Protein AF-A0A820JA20-F1 (afdb_monomer)

Foldseek 3Di:
DDPADVFRKDKDKDKFFDCPPDVLSVVLCVVLCVLPDPPPDDVVVVPVVVVQPPDQWWDDKDKDKDKDWDKDFLVRVLVVSCPPPSNVPDDPVSSVVSSVVSSVSQCPDPVCHPPRIDITMIMMMMIMITTDDPDD

Sequence (136 aa):
NRVLKPNGLLILIWNLADNRERPWTKIMWEYVDSFRSKEIPRYETMEWKKIFHNQNLFSSLQHKQFTYKHCVTHDLVINRILSKSFIATLSSEQQKTITDEIQKILENIEEIQGLEEFDLNYFTDVYWCSPLKPSS

Mean predicted aligned error: 4.79 Å

Radius of gyration: 19.28 Å; Cα contacts (8 Å, |Δi|>4): 149; chains: 1; bounding box: 51×30×54 Å

Structure (mmCIF, N/CA/C/O backbone):
data_AF-A0A820JA20-F1
#
_entry.id   AF-A0A820JA20-F1
#
loop_
_atom_site.group_PDB
_atom_site.id
_atom_site.type_symbol
_atom_site.label_atom_id
_atom_site.label_alt_id
_atom_site.label_comp_id
_atom_site.label_asym_id
_atom_site.label_entity_id
_atom_site.label_seq_id
_atom_site.pdbx_PDB_ins_code
_atom_site.Cartn_x
_atom_site.Cartn_y
_atom_site.Cartn_z
_atom_site.occupancy
_atom_site.B_iso_or_equiv
_atom_site.auth_seq_id
_atom_site.auth_comp_id
_atom_site.auth_asym_id
_atom_site.auth_atom_id
_atom_site.pdbx_PDB_model_num
ATOM 1 N N . ASN A 1 1 ? 23.518 -17.868 -16.416 1.00 46.44 1 ASN A N 1
ATOM 2 C CA . ASN A 1 1 ? 22.057 -18.014 -16.598 1.00 46.44 1 ASN A CA 1
ATOM 3 C C . ASN A 1 1 ? 21.425 -16.652 -16.809 1.00 46.44 1 ASN A C 1
ATOM 5 O O . ASN A 1 1 ? 21.519 -15.815 -15.923 1.00 46.44 1 ASN A O 1
ATOM 9 N N . ARG A 1 2 ? 20.819 -16.410 -17.977 1.00 67.12 2 ARG A N 1
ATOM 10 C CA . ARG A 1 2 ? 20.033 -15.198 -18.250 1.00 67.12 2 ARG A CA 1
ATOM 11 C C . ARG A 1 2 ? 18.559 -15.547 -18.028 1.00 67.12 2 ARG A C 1
ATOM 13 O O . ARG A 1 2 ? 18.015 -16.348 -18.775 1.00 67.12 2 ARG A O 1
ATOM 20 N N . VAL A 1 3 ? 17.948 -14.989 -16.981 1.00 79.31 3 VAL A N 1
ATOM 21 C CA . VAL A 1 3 ? 16.560 -15.301 -16.570 1.00 79.31 3 VAL A CA 1
ATOM 22 C C . VAL A 1 3 ? 15.527 -14.732 -17.559 1.00 79.31 3 VAL A C 1
ATOM 24 O O . VAL A 1 3 ? 14.472 -15.323 -17.766 1.00 79.31 3 VAL A O 1
ATOM 27 N N . LEU A 1 4 ? 15.842 -13.617 -18.231 1.00 81.25 4 LEU A N 1
ATOM 28 C CA . LEU A 1 4 ? 14.965 -13.005 -19.233 1.00 81.25 4 LEU A CA 1
ATOM 29 C C . LEU A 1 4 ? 15.136 -13.641 -20.616 1.00 81.25 4 LEU A C 1
ATOM 31 O O . LEU A 1 4 ? 16.224 -13.590 -21.204 1.00 81.25 4 LEU A O 1
ATOM 35 N N . LYS A 1 5 ? 14.026 -14.149 -21.165 1.00 81.94 5 LYS A N 1
ATOM 36 C CA . LYS A 1 5 ? 13.929 -14.596 -22.561 1.00 81.94 5 LYS A CA 1
ATOM 37 C C . LYS A 1 5 ? 14.277 -13.453 -23.535 1.00 81.94 5 LYS A C 1
ATOM 39 O O . LYS A 1 5 ? 14.126 -12.279 -23.180 1.00 81.94 5 LYS A O 1
ATOM 44 N N . PRO A 1 6 ? 14.713 -13.763 -24.771 1.00 78.88 6 PRO A N 1
ATOM 45 C CA . PRO A 1 6 ? 14.807 -12.767 -25.837 1.00 78.88 6 PRO A CA 1
ATOM 46 C C . PRO A 1 6 ? 13.492 -11.980 -25.958 1.00 78.88 6 PRO A C 1
ATOM 48 O O . PRO A 1 6 ? 12.421 -12.581 -25.967 1.00 78.88 6 PRO A O 1
ATOM 51 N N . ASN A 1 7 ? 13.577 -10.647 -26.005 1.00 80.81 7 ASN A N 1
ATOM 52 C CA . ASN A 1 7 ? 12.439 -9.710 -26.011 1.00 80.81 7 ASN A CA 1
ATOM 53 C C . ASN A 1 7 ? 11.536 -9.723 -24.757 1.00 80.81 7 ASN A C 1
ATOM 55 O O . ASN A 1 7 ? 10.481 -9.096 -24.765 1.00 80.81 7 ASN A O 1
A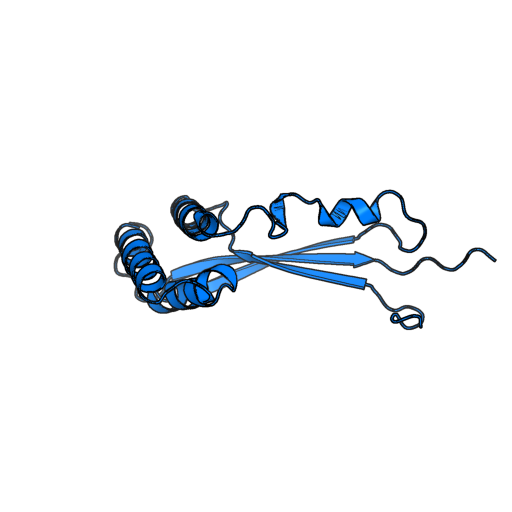TOM 59 N N . GLY A 1 8 ? 11.927 -10.408 -23.678 1.00 89.00 8 GLY A N 1
ATOM 60 C CA . GLY A 1 8 ? 11.215 -10.343 -22.400 1.00 89.00 8 GLY A CA 1
ATOM 61 C C . GLY A 1 8 ? 11.373 -8.982 -21.718 1.00 89.00 8 GLY A C 1
ATOM 62 O O . GLY A 1 8 ? 12.413 -8.338 -21.850 1.00 89.00 8 GLY A O 1
ATOM 63 N N . LEU A 1 9 ? 10.353 -8.573 -20.961 1.00 93.38 9 LEU A N 1
ATOM 64 C CA . LEU A 1 9 ? 10.367 -7.358 -20.144 1.00 93.38 9 LEU A CA 1
ATOM 65 C C . LEU A 1 9 ? 10.679 -7.690 -18.685 1.00 93.38 9 LEU A C 1
ATOM 67 O O . LEU A 1 9 ? 10.243 -8.721 -18.170 1.00 93.38 9 LEU A O 1
ATOM 71 N N . LEU A 1 10 ? 11.376 -6.781 -18.009 1.00 94.44 10 LEU A N 1
ATOM 72 C CA . LEU A 1 10 ? 11.319 -6.691 -16.555 1.00 94.44 10 LEU A CA 1
ATOM 73 C C . LEU A 1 10 ? 10.108 -5.829 -16.196 1.00 94.44 10 LEU A C 1
ATOM 75 O O . LEU A 1 10 ? 9.993 -4.713 -16.698 1.00 94.44 10 LEU A O 1
ATOM 79 N N . ILE A 1 11 ? 9.225 -6.343 -15.340 1.00 96.25 11 ILE A N 1
ATOM 80 C CA . ILE A 1 11 ? 8.051 -5.623 -14.839 1.00 96.25 11 ILE A CA 1
ATOM 81 C C . ILE A 1 11 ? 8.126 -5.611 -13.314 1.00 96.25 11 ILE A C 1
ATOM 83 O O . ILE A 1 11 ? 8.303 -6.657 -12.691 1.00 96.25 11 ILE A O 1
ATOM 87 N N . LEU A 1 12 ? 7.993 -4.426 -12.729 1.00 96.56 12 LEU A N 1
ATOM 88 C CA . LEU A 1 12 ? 7.938 -4.202 -11.291 1.00 96.56 12 LEU A CA 1
ATOM 89 C C . LEU A 1 12 ? 6.565 -3.619 -10.954 1.00 96.56 12 LEU A C 1
ATOM 91 O O . LEU A 1 12 ? 6.121 -2.675 -11.610 1.00 96.56 12 LEU A O 1
ATOM 95 N N . ILE A 1 13 ? 5.890 -4.204 -9.966 1.00 97.19 13 ILE A N 1
ATOM 96 C CA . ILE A 1 13 ? 4.512 -3.863 -9.607 1.00 97.19 13 ILE A CA 1
ATOM 97 C C . ILE A 1 13 ? 4.450 -3.596 -8.107 1.00 97.19 13 ILE A C 1
ATOM 99 O O . ILE A 1 13 ? 4.827 -4.456 -7.311 1.00 97.19 13 ILE A O 1
ATOM 103 N N . TRP A 1 14 ? 3.920 -2.436 -7.732 1.00 96.44 14 TRP A N 1
ATOM 104 C CA . TRP A 1 14 ? 3.596 -2.097 -6.350 1.00 96.44 14 TRP A CA 1
ATOM 105 C C . TRP A 1 14 ? 2.116 -1.781 -6.242 1.00 96.44 14 TRP A C 1
ATOM 107 O O . TRP A 1 14 ? 1.652 -0.842 -6.877 1.00 96.44 14 TRP A O 1
ATOM 117 N N . ASN A 1 15 ? 1.389 -2.547 -5.430 1.00 94.75 15 ASN A N 1
ATOM 118 C CA . ASN A 1 15 ? 0.011 -2.240 -5.063 1.00 94.75 15 ASN A CA 1
ATOM 119 C C . ASN A 1 15 ? -0.002 -1.581 -3.682 1.00 94.75 15 ASN A C 1
ATOM 121 O O . ASN A 1 15 ? 0.416 -2.193 -2.696 1.00 94.75 15 ASN A O 1
ATOM 125 N N . LEU A 1 16 ? -0.450 -0.334 -3.623 1.00 92.00 16 LEU A N 1
ATOM 126 C CA . LEU A 1 16 ? -0.283 0.545 -2.473 1.00 92.00 16 LEU A CA 1
ATOM 127 C C . LEU A 1 16 ? -1.642 1.092 -2.061 1.00 92.00 16 LEU A C 1
ATOM 129 O O . LEU A 1 16 ? -2.439 1.489 -2.909 1.00 92.00 16 LEU A O 1
ATOM 13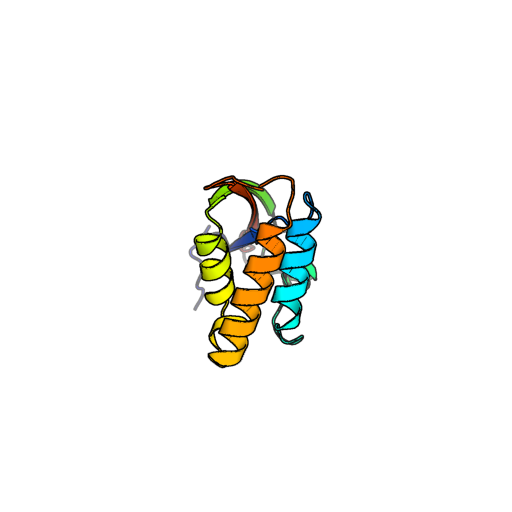3 N N . ALA A 1 17 ? -1.906 1.099 -0.755 1.00 90.75 17 ALA A N 1
ATOM 134 C CA . ALA A 1 17 ? -3.056 1.821 -0.230 1.00 90.75 17 ALA A CA 1
ATOM 135 C C . ALA A 1 17 ? -2.832 3.318 -0.469 1.00 90.75 17 ALA A C 1
ATOM 137 O O . ALA A 1 17 ? -1.754 3.835 -0.165 1.00 90.75 17 ALA A O 1
ATOM 138 N N . ASP A 1 18 ? -3.832 4.000 -1.016 1.00 91.06 18 ASP A N 1
ATOM 139 C CA . ASP A 1 18 ? -3.770 5.438 -1.211 1.00 91.06 18 ASP A CA 1
ATOM 140 C C . ASP A 1 18 ? -4.120 6.147 0.094 1.00 91.06 18 ASP A C 1
ATOM 142 O O . ASP A 1 18 ? -5.273 6.172 0.521 1.00 91.06 18 ASP A O 1
ATOM 146 N N . ASN A 1 19 ? -3.100 6.709 0.734 1.00 87.88 19 ASN A N 1
ATOM 147 C CA . ASN A 1 19 ? -3.226 7.462 1.975 1.00 87.88 19 ASN A CA 1
ATOM 148 C C . ASN A 1 19 ? -3.117 8.983 1.768 1.00 87.88 19 ASN A C 1
ATOM 150 O O . ASN A 1 19 ? -2.937 9.730 2.731 1.00 87.88 19 ASN A O 1
ATOM 154 N N . ARG A 1 20 ? -3.175 9.452 0.514 1.00 83.19 20 ARG A N 1
ATOM 155 C CA . ARG A 1 20 ? -2.934 10.860 0.157 1.00 83.19 20 ARG A CA 1
ATOM 156 C C . ARG A 1 20 ? -4.211 11.687 0.153 1.00 83.19 20 ARG A C 1
ATOM 158 O O . ARG A 1 20 ? -4.159 12.880 0.430 1.00 83.19 20 ARG A O 1
ATOM 165 N N . GLU A 1 21 ? -5.336 11.060 -0.181 1.00 78.50 21 GLU A N 1
ATOM 166 C CA . GLU A 1 21 ? -6.606 11.757 -0.403 1.00 78.50 21 GLU A CA 1
ATOM 167 C C . GLU A 1 21 ? -7.408 11.980 0.884 1.00 78.50 21 GLU A C 1
ATOM 169 O O . GLU A 1 21 ? -8.051 13.017 1.023 1.00 78.50 21 GLU A O 1
ATOM 174 N N . ARG A 1 22 ? -7.374 11.032 1.834 1.00 86.44 22 ARG A N 1
ATOM 175 C CA . ARG A 1 22 ? -8.216 11.075 3.041 1.00 86.44 22 ARG A CA 1
ATOM 176 C C . ARG A 1 22 ? -7.383 11.148 4.326 1.00 86.44 22 ARG A C 1
ATOM 178 O O . ARG A 1 22 ? -6.598 10.229 4.573 1.00 86.44 22 ARG A O 1
ATOM 185 N N . PRO A 1 23 ? -7.571 12.152 5.202 1.00 88.88 23 PRO A N 1
ATOM 186 C CA . PRO A 1 23 ? -6.769 12.302 6.421 1.00 88.88 23 PRO A CA 1
ATOM 187 C C . PRO A 1 23 ? -6.740 11.060 7.325 1.00 88.88 23 PRO A C 1
ATOM 189 O O . PRO A 1 23 ? -5.681 10.685 7.825 1.00 88.88 23 PRO A O 1
ATOM 192 N N . TRP A 1 24 ? -7.872 10.372 7.488 1.00 89.44 24 TRP A N 1
ATOM 193 C CA . TRP A 1 24 ? -7.951 9.183 8.340 1.00 89.44 24 TRP A CA 1
ATOM 194 C C . TRP A 1 24 ? -7.133 8.001 7.798 1.00 89.44 24 TRP A C 1
ATOM 196 O O . TRP A 1 24 ? -6.519 7.272 8.577 1.00 89.44 24 TRP A O 1
ATOM 206 N N . THR A 1 25 ? -7.043 7.840 6.469 1.00 90.69 25 THR A N 1
ATOM 207 C CA . THR A 1 25 ? -6.210 6.788 5.854 1.00 90.69 25 THR A CA 1
ATOM 208 C C . THR A 1 25 ? -4.729 7.014 6.144 1.00 90.69 25 THR A C 1
ATOM 210 O O . THR A 1 25 ? -3.987 6.056 6.364 1.00 90.69 25 THR A O 1
ATOM 213 N N . LYS A 1 26 ? -4.302 8.281 6.212 1.00 90.94 26 LYS A N 1
ATOM 214 C CA . LYS A 1 26 ? -2.942 8.665 6.589 1.00 90.94 26 LYS A CA 1
ATOM 215 C C . LYS A 1 26 ? -2.649 8.356 8.053 1.00 90.94 26 LYS A C 1
ATOM 217 O O . LYS A 1 26 ? -1.652 7.696 8.317 1.00 90.94 26 LYS A O 1
ATOM 222 N N . ILE A 1 27 ? -3.528 8.758 8.973 1.00 91.81 27 ILE A N 1
ATOM 223 C CA . ILE A 1 27 ? -3.379 8.487 10.417 1.00 91.81 27 ILE A CA 1
ATOM 224 C C . ILE A 1 27 ? -3.257 6.982 10.668 1.00 91.81 27 ILE A C 1
ATOM 226 O O . ILE A 1 27 ? -2.329 6.519 11.331 1.00 91.81 27 ILE A O 1
ATOM 230 N N . MET A 1 28 ? -4.163 6.205 10.074 1.00 92.88 28 MET A N 1
ATOM 231 C CA . MET A 1 28 ? -4.147 4.750 10.166 1.00 92.88 28 MET A CA 1
ATOM 232 C C . MET A 1 28 ? -2.851 4.157 9.604 1.00 92.88 28 MET A C 1
ATOM 234 O O . MET A 1 28 ? -2.244 3.277 10.214 1.00 92.88 28 MET A O 1
ATOM 238 N N . TRP A 1 29 ? -2.413 4.633 8.436 1.00 90.44 29 TRP A N 1
ATOM 239 C CA . TRP A 1 29 ? -1.177 4.166 7.823 1.00 90.44 29 TRP A CA 1
ATOM 240 C C . TRP A 1 29 ? 0.050 4.485 8.679 1.00 90.44 29 TRP A C 1
ATOM 242 O O . TRP A 1 29 ? 0.873 3.597 8.876 1.00 90.44 29 TRP A O 1
ATOM 252 N N . GLU A 1 30 ? 0.166 5.706 9.201 1.00 92.50 30 GLU A N 1
ATOM 253 C CA . GLU A 1 30 ? 1.274 6.136 10.062 1.00 92.50 30 GLU A CA 1
ATOM 254 C C . GLU A 1 30 ? 1.329 5.319 11.356 1.00 92.50 30 GLU A C 1
ATOM 256 O O . GLU A 1 30 ? 2.407 4.865 11.746 1.00 92.50 30 GLU A O 1
ATOM 261 N N . TYR A 1 31 ? 0.173 5.046 11.972 1.00 94.75 31 TYR A N 1
ATOM 262 C CA . TYR A 1 31 ? 0.090 4.169 13.137 1.00 94.75 31 TYR A CA 1
ATOM 263 C C . TYR A 1 31 ? 0.625 2.769 12.823 1.00 94.75 31 TYR A C 1
ATOM 265 O O . TYR A 1 31 ? 1.525 2.281 13.505 1.00 94.75 31 TYR A O 1
ATOM 273 N N . VAL A 1 32 ? 0.138 2.134 11.753 1.00 93.56 32 VAL A N 1
ATOM 274 C CA . VAL A 1 32 ? 0.589 0.787 11.371 1.00 93.56 32 VAL A CA 1
ATOM 275 C C . VAL A 1 32 ? 2.064 0.785 10.981 1.00 93.56 32 VAL A C 1
ATOM 277 O O . VAL A 1 32 ? 2.797 -0.135 11.326 1.00 93.56 32 VAL A O 1
ATOM 280 N N . ASP A 1 33 ? 2.523 1.799 10.257 1.0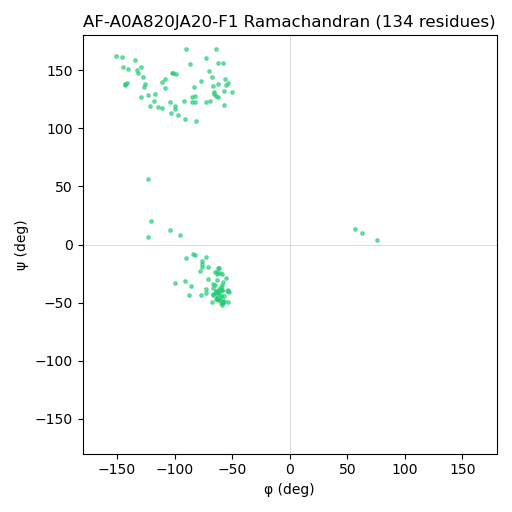0 92.00 33 ASP A N 1
ATOM 281 C CA . ASP A 1 33 ? 3.901 1.882 9.790 1.00 92.00 33 ASP A CA 1
ATOM 282 C C . ASP A 1 33 ? 4.910 2.151 10.919 1.00 92.00 33 ASP A C 1
ATOM 284 O O . ASP A 1 33 ? 6.080 1.796 10.778 1.00 92.00 33 ASP A O 1
ATOM 288 N N . SER A 1 34 ? 4.465 2.666 12.072 1.00 94.12 34 SER A N 1
ATOM 289 C CA . SER A 1 34 ? 5.309 2.842 13.264 1.00 94.12 34 SER A CA 1
ATOM 290 C C . SER A 1 34 ? 5.904 1.531 13.803 1.00 94.12 34 SER A C 1
ATOM 292 O O . SER A 1 34 ? 6.977 1.539 14.404 1.00 94.12 34 SER A O 1
ATOM 294 N N . PHE A 1 35 ? 5.260 0.393 13.521 1.00 94.12 35 PHE A N 1
ATOM 295 C CA . PHE A 1 35 ? 5.749 -0.942 13.880 1.00 94.12 35 PHE A CA 1
ATOM 296 C C . PHE A 1 35 ? 6.777 -1.496 12.881 1.00 94.12 35 PHE A C 1
ATOM 298 O O . PHE A 1 35 ? 7.383 -2.542 13.119 1.00 94.12 35 PHE A O 1
ATOM 305 N N . ARG A 1 36 ? 6.981 -0.833 11.737 1.00 92.12 36 ARG A N 1
ATOM 306 C CA . ARG A 1 36 ? 7.908 -1.285 10.698 1.00 92.12 36 ARG A CA 1
ATOM 307 C C . ARG A 1 36 ? 9.340 -0.871 11.041 1.00 92.12 36 ARG A C 1
ATOM 309 O O . ARG A 1 36 ? 9.635 0.312 11.204 1.00 92.12 36 ARG A O 1
ATOM 316 N N . SER A 1 37 ? 10.267 -1.832 11.033 1.00 90.75 37 SER A N 1
ATOM 317 C CA . SER A 1 37 ? 11.705 -1.533 11.112 1.00 90.75 37 SER A CA 1
ATOM 318 C C . SER A 1 37 ? 12.146 -0.589 9.985 1.00 90.75 37 SER A C 1
ATOM 320 O O . SER A 1 37 ? 11.721 -0.724 8.835 1.00 90.75 37 SER A O 1
ATOM 322 N N . LYS A 1 38 ? 13.061 0.335 10.304 1.00 86.25 38 LYS A N 1
ATOM 323 C CA . LYS A 1 38 ? 13.677 1.256 9.332 1.00 86.25 38 LYS A CA 1
ATOM 324 C C . LYS A 1 38 ? 14.479 0.537 8.244 1.00 86.25 38 LYS A C 1
ATOM 326 O O . LYS A 1 38 ? 14.712 1.120 7.192 1.00 86.25 38 LYS A O 1
AT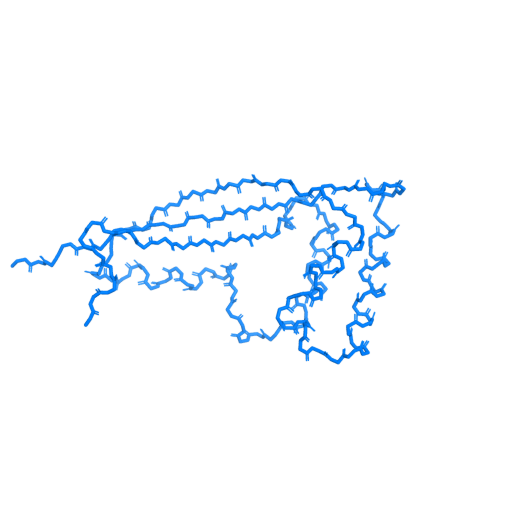OM 331 N N . GLU A 1 39 ? 14.882 -0.706 8.491 1.00 86.62 39 GLU A N 1
ATOM 332 C CA . GLU A 1 39 ? 15.642 -1.529 7.544 1.00 86.62 39 GLU A CA 1
ATOM 333 C C . GLU A 1 39 ? 14.775 -2.089 6.409 1.00 86.62 39 GLU A C 1
ATOM 335 O O . GLU A 1 39 ? 15.298 -2.478 5.367 1.00 86.62 39 GLU A O 1
ATOM 340 N N . ILE A 1 40 ? 13.449 -2.126 6.584 1.00 84.69 40 ILE A N 1
ATOM 341 C CA . ILE A 1 40 ? 12.536 -2.635 5.560 1.00 84.69 40 ILE A CA 1
ATOM 342 C C . ILE A 1 40 ? 12.461 -1.609 4.418 1.00 84.69 40 ILE A C 1
ATOM 344 O O . ILE A 1 40 ? 12.060 -0.467 4.667 1.00 84.69 40 ILE A O 1
ATOM 348 N N . PRO A 1 41 ? 12.789 -1.993 3.165 1.00 84.81 41 PRO A N 1
ATOM 349 C CA . PRO A 1 41 ? 12.723 -1.085 2.029 1.00 84.81 41 PRO A CA 1
ATOM 350 C C . PRO A 1 41 ? 11.335 -0.465 1.874 1.00 84.81 41 PRO A C 1
ATOM 352 O O . PRO A 1 41 ? 10.310 -1.143 1.981 1.00 84.81 41 PRO A O 1
ATOM 355 N N . ARG A 1 42 ? 11.319 0.836 1.592 1.00 87.75 42 ARG A N 1
ATOM 356 C CA . ARG A 1 42 ? 10.107 1.627 1.386 1.00 87.75 42 ARG A CA 1
ATOM 357 C C . ARG A 1 42 ? 9.988 1.967 -0.084 1.00 87.75 42 ARG A C 1
ATOM 359 O O . ARG A 1 42 ? 10.964 2.362 -0.717 1.00 87.75 42 ARG A O 1
ATOM 366 N N . TYR A 1 43 ? 8.792 1.802 -0.628 1.00 90.75 43 TYR A N 1
ATOM 367 C CA . TYR A 1 43 ? 8.534 2.203 -2.004 1.00 90.75 43 TYR A CA 1
ATOM 368 C C . TYR A 1 43 ? 8.688 3.724 -2.150 1.00 90.75 43 TYR A C 1
ATOM 370 O O . TYR A 1 43 ? 9.308 4.213 -3.092 1.00 90.75 43 TYR A O 1
ATOM 378 N N . GLU A 1 44 ? 8.191 4.450 -1.152 1.00 88.75 44 GLU A N 1
ATOM 379 C CA . GLU A 1 44 ? 8.069 5.902 -1.093 1.00 88.75 44 GLU A CA 1
ATOM 380 C C . GLU A 1 44 ? 9.422 6.620 -1.094 1.00 88.75 44 GLU A C 1
ATOM 382 O O . GLU A 1 44 ? 9.504 7.771 -1.513 1.00 88.75 44 GLU A O 1
ATOM 387 N N . THR A 1 45 ? 10.501 5.952 -0.670 1.00 91.06 45 THR A N 1
ATOM 388 C CA . THR A 1 45 ? 11.853 6.531 -0.719 1.00 91.06 45 THR A CA 1
ATOM 389 C C . THR A 1 45 ? 12.432 6.532 -2.130 1.00 91.06 45 THR A C 1
ATOM 391 O O . THR A 1 45 ? 13.437 7.193 -2.373 1.00 91.06 45 THR A O 1
ATOM 394 N N . MET A 1 46 ? 11.827 5.787 -3.066 1.00 93.94 46 MET A N 1
ATOM 395 C CA . MET A 1 46 ? 12.275 5.646 -4.456 1.00 93.94 46 MET A CA 1
ATOM 396 C C . MET A 1 46 ? 13.724 5.146 -4.612 1.00 93.94 46 MET A C 1
ATOM 398 O O . MET A 1 46 ? 14.276 5.161 -5.712 1.00 93.94 46 MET A O 1
ATOM 402 N N . GLU A 1 47 ? 14.338 4.634 -3.540 1.00 93.00 47 GLU A N 1
ATOM 403 C CA . GLU A 1 47 ? 15.715 4.120 -3.535 1.00 93.00 47 GLU A CA 1
ATOM 404 C C . GLU A 1 47 ? 15.891 2.970 -4.529 1.00 93.00 47 GLU A C 1
ATOM 406 O O . GLU A 1 47 ? 16.898 2.894 -5.235 1.00 93.00 47 GLU A O 1
ATOM 411 N N . TRP A 1 48 ? 14.859 2.132 -4.666 1.00 92.75 48 TRP A N 1
ATOM 412 C CA . TRP A 1 48 ? 14.811 1.034 -5.631 1.00 92.75 48 TRP A CA 1
ATOM 413 C C . TRP A 1 48 ? 15.041 1.504 -7.075 1.00 92.75 48 TRP A C 1
ATOM 415 O O . TRP A 1 48 ? 15.553 0.744 -7.894 1.00 92.75 48 TRP A O 1
ATOM 425 N N . LYS A 1 49 ? 14.687 2.753 -7.404 1.00 94.31 49 LYS A N 1
ATOM 426 C CA . LYS A 1 49 ? 14.780 3.294 -8.764 1.00 94.31 49 LYS A CA 1
ATOM 427 C C . LYS A 1 49 ? 16.212 3.679 -9.138 1.00 94.31 49 LYS A C 1
ATOM 429 O O . LYS A 1 49 ? 16.552 3.681 -10.320 1.00 94.31 49 LYS A O 1
ATOM 434 N N . LYS A 1 50 ? 17.078 3.943 -8.150 1.00 93.38 50 LYS A N 1
ATOM 435 C CA . LYS A 1 50 ? 18.457 4.416 -8.368 1.00 93.38 50 LYS A CA 1
ATOM 436 C C . LYS A 1 50 ? 19.291 3.459 -9.213 1.00 93.38 50 LYS A C 1
ATOM 438 O O . LYS A 1 50 ? 20.080 3.918 -10.037 1.00 93.38 50 LYS A O 1
ATOM 443 N N . ILE A 1 51 ? 19.079 2.148 -9.070 1.00 92.12 51 ILE A N 1
ATOM 444 C CA . ILE A 1 51 ? 19.816 1.132 -9.839 1.00 92.12 51 ILE A CA 1
ATOM 445 C C . ILE A 1 51 ? 19.585 1.252 -11.352 1.00 92.12 51 ILE A C 1
ATOM 447 O O . ILE A 1 51 ? 20.400 0.764 -12.123 1.00 92.12 51 ILE A O 1
ATOM 451 N N . PHE A 1 52 ? 18.505 1.914 -11.787 1.00 93.25 52 PHE A N 1
ATOM 452 C CA . PHE A 1 52 ? 18.165 2.081 -13.200 1.00 93.25 52 PHE A CA 1
ATOM 453 C C . PHE A 1 52 ? 18.768 3.336 -13.846 1.00 93.25 52 PHE A C 1
ATOM 455 O O . PHE A 1 52 ? 18.715 3.444 -15.070 1.00 93.25 52 PHE A O 1
ATOM 462 N N . HIS A 1 53 ? 19.337 4.271 -13.073 1.00 89.56 53 HIS A N 1
ATOM 463 C CA . HIS A 1 53 ? 19.842 5.543 -13.608 1.00 89.56 53 HIS A CA 1
ATOM 464 C C . HIS A 1 53 ? 21.195 5.414 -14.328 1.00 89.56 53 HIS A C 1
ATOM 466 O O . HIS A 1 53 ? 21.354 5.968 -15.409 1.00 89.56 53 HIS A O 1
ATOM 472 N N . ASN A 1 54 ? 22.151 4.667 -13.762 1.00 85.94 54 ASN A N 1
ATOM 473 C CA . ASN A 1 54 ? 23.534 4.580 -14.261 1.00 85.94 54 ASN A CA 1
ATOM 474 C C . ASN A 1 54 ? 23.930 3.129 -14.568 1.00 85.94 54 ASN A C 1
ATOM 476 O O . ASN A 1 54 ? 24.882 2.593 -14.004 1.00 85.94 54 ASN A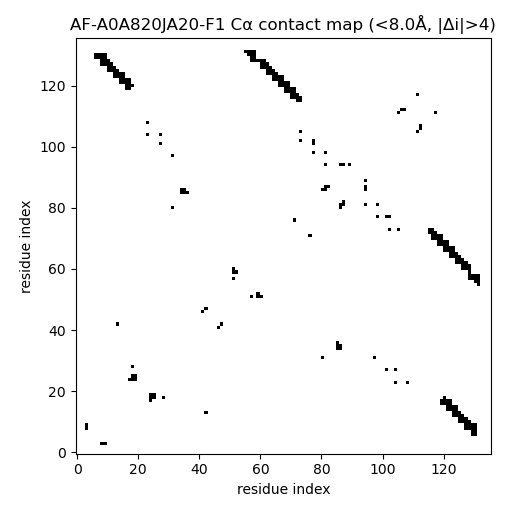 O 1
ATOM 480 N N . GLN A 1 55 ? 23.163 2.472 -15.434 1.00 90.50 55 GLN A N 1
ATOM 481 C CA . GLN A 1 55 ? 23.383 1.078 -15.822 1.00 90.50 55 GLN A CA 1
ATOM 482 C C . GLN A 1 55 ? 23.278 0.906 -17.345 1.00 90.50 55 GLN A C 1
ATOM 484 O O . GLN A 1 55 ? 22.676 1.733 -18.025 1.00 90.50 55 GLN A O 1
ATOM 489 N N . ASN A 1 56 ? 23.862 -0.170 -17.876 1.00 90.56 56 ASN A N 1
ATOM 490 C CA . ASN A 1 56 ? 23.917 -0.495 -19.310 1.00 90.56 56 ASN A CA 1
ATOM 491 C C . ASN A 1 56 ? 23.252 -1.847 -19.655 1.00 90.56 56 ASN A C 1
ATOM 493 O O . ASN A 1 56 ? 23.524 -2.440 -20.696 1.00 90.56 56 ASN A O 1
ATOM 497 N N . LEU A 1 57 ? 22.383 -2.339 -18.775 1.00 90.06 57 LEU A N 1
ATOM 498 C CA . LEU A 1 57 ? 21.676 -3.616 -18.865 1.00 90.06 57 LEU A CA 1
ATOM 499 C C . LEU A 1 57 ? 20.232 -3.478 -19.371 1.00 90.06 57 LEU A C 1
ATOM 501 O O . LEU A 1 57 ? 19.738 -4.378 -20.045 1.00 90.06 57 LEU A O 1
ATOM 505 N N . PHE A 1 58 ? 19.551 -2.378 -19.054 1.00 92.50 58 PHE A N 1
ATOM 506 C CA . PHE A 1 58 ? 18.127 -2.147 -19.301 1.00 92.50 58 PHE A CA 1
ATOM 507 C C . PHE A 1 58 ? 17.871 -0.776 -19.928 1.00 92.50 58 PHE A C 1
ATOM 509 O O . PHE A 1 58 ? 18.599 0.184 -19.682 1.00 92.50 58 PHE A O 1
ATOM 516 N N . SER A 1 59 ? 16.808 -0.674 -20.723 1.00 92.75 59 SER A N 1
ATOM 517 C CA . SER A 1 59 ? 16.291 0.608 -21.200 1.00 92.75 59 SER A CA 1
ATOM 518 C C . SER A 1 59 ? 15.788 1.472 -20.040 1.00 92.75 59 SER A C 1
ATOM 520 O O . SER A 1 59 ? 15.559 0.982 -18.931 1.00 92.75 59 SER A O 1
ATOM 522 N N . SER A 1 60 ? 15.521 2.750 -20.312 1.00 93.50 60 SER A N 1
ATOM 523 C CA . SER A 1 60 ? 14.820 3.622 -19.367 1.00 93.50 60 SER A CA 1
ATOM 524 C C . SER A 1 60 ? 13.489 3.003 -18.929 1.00 93.50 60 SER A C 1
ATOM 526 O O . SER A 1 60 ? 12.752 2.445 -19.752 1.00 93.50 60 SER A O 1
ATOM 528 N N . LEU A 1 61 ? 13.185 3.119 -17.635 1.00 96.12 61 LEU A N 1
ATOM 529 C CA . LEU A 1 61 ? 11.920 2.658 -17.072 1.00 96.12 61 LEU A CA 1
ATOM 530 C C . LEU A 1 61 ? 10.755 3.446 -17.664 1.00 96.12 61 LEU A C 1
ATOM 532 O O . LEU A 1 61 ? 10.725 4.674 -17.614 1.00 96.12 61 LEU A O 1
ATOM 536 N N . GLN A 1 62 ? 9.780 2.710 -18.170 1.00 97.31 62 GLN A N 1
ATOM 537 C CA . GLN A 1 62 ? 8.441 3.204 -18.434 1.00 97.31 62 GLN A CA 1
ATOM 538 C C . GLN A 1 62 ? 7.598 3.066 -17.165 1.00 97.31 62 GLN A C 1
ATOM 540 O O . GLN A 1 62 ? 7.906 2.234 -16.307 1.00 97.31 62 GLN A O 1
ATOM 545 N N . HIS A 1 63 ? 6.551 3.877 -17.034 1.00 98.12 63 HIS A N 1
ATOM 546 C CA . HIS A 1 63 ? 5.695 3.911 -15.850 1.00 98.12 63 HIS A CA 1
ATOM 547 C C . HIS A 1 63 ? 4.235 4.103 -16.241 1.00 98.12 63 HIS A C 1
ATOM 549 O O . HIS A 1 63 ? 3.916 4.905 -17.119 1.00 98.12 63 HIS A O 1
ATOM 555 N N . LYS A 1 64 ? 3.349 3.376 -15.565 1.00 98.25 64 LYS A N 1
ATOM 556 C CA . LYS A 1 64 ? 1.909 3.589 -15.604 1.00 98.25 64 LYS A CA 1
ATOM 557 C C . LYS A 1 64 ? 1.323 3.340 -14.223 1.00 98.25 64 LYS A C 1
ATOM 559 O O . LYS A 1 64 ? 1.688 2.369 -13.564 1.00 98.25 64 LYS A O 1
ATOM 564 N N . GLN A 1 65 ? 0.395 4.201 -13.829 1.00 97.50 65 GLN A N 1
ATOM 565 C CA . GLN A 1 65 ? -0.365 4.064 -12.596 1.00 97.50 65 GLN A CA 1
ATOM 566 C C . GLN A 1 65 ? -1.811 3.676 -12.913 1.00 97.50 65 GLN A C 1
ATOM 568 O O . GLN A 1 65 ? -2.392 4.150 -13.892 1.00 97.50 65 GLN A O 1
ATOM 573 N N . PHE A 1 66 ? -2.380 2.818 -12.074 1.00 97.44 66 PHE A N 1
ATOM 574 C CA . PHE A 1 66 ? -3.784 2.422 -12.106 1.00 97.44 66 PHE A CA 1
ATOM 575 C C . PHE A 1 66 ? -4.397 2.673 -10.736 1.00 97.44 66 PHE A C 1
ATOM 577 O O . PHE A 1 66 ? -3.764 2.361 -9.734 1.00 97.44 66 PHE A O 1
ATOM 584 N N . THR A 1 67 ? -5.612 3.203 -10.675 1.00 96.06 67 THR A N 1
ATOM 585 C CA . THR A 1 67 ? -6.347 3.371 -9.417 1.00 96.06 67 THR A CA 1
ATOM 586 C C . THR A 1 67 ? -7.388 2.269 -9.264 1.00 96.06 67 THR A C 1
ATOM 588 O O . THR A 1 67 ? -7.938 1.768 -10.246 1.00 96.06 67 THR A O 1
ATOM 591 N N . TYR A 1 68 ? -7.640 1.865 -8.025 1.00 95.06 68 TYR A N 1
ATOM 592 C CA . TYR A 1 68 ? -8.635 0.859 -7.681 1.00 95.06 68 TYR A CA 1
ATOM 593 C C . TYR A 1 68 ? -9.311 1.237 -6.368 1.00 95.06 68 TYR A C 1
ATOM 595 O O . TYR A 1 68 ? -8.643 1.641 -5.420 1.00 95.06 68 TYR A O 1
ATOM 603 N N . LYS A 1 69 ? -10.633 1.090 -6.306 1.00 94.94 69 LYS A N 1
ATOM 604 C CA . LYS A 1 69 ? -11.398 1.246 -5.070 1.00 94.94 69 LYS A CA 1
ATOM 605 C C . LYS A 1 69 ? -11.772 -0.129 -4.560 1.00 94.94 69 LYS A C 1
ATOM 607 O O . LYS A 1 69 ? -12.379 -0.910 -5.288 1.00 94.94 69 LYS A O 1
ATOM 612 N N . HIS A 1 70 ? -11.371 -0.426 -3.336 1.00 94.56 70 HIS A N 1
ATOM 613 C CA . HIS A 1 70 ? -11.703 -1.678 -2.688 1.00 94.56 70 HIS A CA 1
ATOM 614 C C . HIS A 1 70 ? -12.821 -1.430 -1.679 1.00 94.56 70 HIS A C 1
ATOM 616 O O . HIS A 1 70 ? -12.583 -0.752 -0.682 1.00 94.56 70 HIS A O 1
ATOM 622 N N . CYS A 1 71 ? -14.004 -1.990 -1.934 1.00 96.50 71 CYS A N 1
ATOM 623 C CA . CYS A 1 71 ? -15.089 -2.009 -0.957 1.00 96.50 71 CYS A CA 1
ATOM 624 C C . CYS A 1 71 ? -14.698 -2.941 0.195 1.00 96.50 71 CYS A C 1
ATOM 626 O O . CYS A 1 71 ? -14.327 -4.094 -0.047 1.00 96.50 71 CYS A O 1
ATOM 628 N N . VAL A 1 72 ? -14.693 -2.432 1.425 1.00 96.19 72 VAL A N 1
ATOM 629 C CA . VAL A 1 72 ? -14.216 -3.154 2.606 1.00 96.19 72 VAL A CA 1
ATOM 630 C C . VAL A 1 72 ? -15.098 -2.899 3.823 1.00 96.19 72 VAL A C 1
ATOM 632 O O . VAL A 1 72 ? -15.660 -1.820 3.977 1.00 96.19 72 VAL A O 1
ATOM 635 N N . THR A 1 73 ? -15.152 -3.881 4.721 1.00 97.38 73 THR A N 1
ATOM 636 C CA . THR A 1 73 ? -15.674 -3.730 6.086 1.00 97.38 73 THR A CA 1
ATOM 637 C C . THR A 1 73 ? -14.552 -3.326 7.051 1.00 97.38 73 THR A C 1
ATOM 639 O O . THR A 1 73 ? -13.363 -3.443 6.724 1.00 97.38 73 THR A O 1
ATOM 642 N N . HIS A 1 74 ? -14.906 -2.920 8.276 1.00 95.62 74 HIS A N 1
ATOM 643 C CA . HIS A 1 74 ? -13.933 -2.689 9.357 1.00 95.62 74 HIS A CA 1
ATOM 644 C C . HIS A 1 74 ? -13.038 -3.922 9.585 1.00 95.62 74 HIS A C 1
ATOM 646 O O . HIS A 1 74 ? -11.808 -3.822 9.550 1.00 95.62 74 HIS A O 1
ATOM 652 N N . ASP A 1 75 ? -13.651 -5.102 9.712 1.00 96.50 75 ASP A N 1
ATOM 653 C CA . ASP A 1 75 ? -12.942 -6.370 9.912 1.00 96.50 75 ASP A CA 1
ATOM 654 C C . ASP A 1 75 ? -11.973 -6.678 8.768 1.00 96.50 75 ASP A C 1
ATOM 656 O O . ASP A 1 75 ? -10.857 -7.154 8.991 1.00 96.50 75 ASP A O 1
ATOM 660 N N . LEU A 1 76 ? -12.361 -6.392 7.521 1.00 96.69 76 LEU A N 1
ATOM 661 C CA . LEU A 1 76 ? -11.483 -6.609 6.376 1.00 96.69 76 LEU A CA 1
ATOM 662 C C . LEU A 1 76 ? -10.273 -5.664 6.406 1.00 96.69 76 LEU A C 1
ATOM 664 O O . LEU A 1 76 ? -9.164 -6.092 6.076 1.00 96.69 76 LEU A O 1
ATOM 668 N N . VAL A 1 77 ? -10.436 -4.410 6.838 1.00 95.50 77 VAL A N 1
ATOM 669 C CA . VAL A 1 77 ? -9.305 -3.485 7.036 1.00 95.50 77 VAL A CA 1
ATOM 670 C C . VAL A 1 77 ? -8.347 -4.012 8.103 1.00 95.50 77 VAL A C 1
ATOM 672 O O . VAL A 1 77 ? -7.139 -4.091 7.851 1.00 95.50 77 VAL A O 1
ATOM 675 N N . ILE A 1 78 ? -8.873 -4.434 9.253 1.00 96.38 78 ILE A N 1
ATOM 676 C CA . ILE A 1 78 ? -8.081 -4.988 10.358 1.00 96.38 78 ILE A CA 1
ATOM 677 C C . ILE A 1 78 ? -7.317 -6.234 9.899 1.00 96.38 78 ILE A C 1
ATOM 679 O O . ILE A 1 78 ? -6.093 -6.291 10.027 1.00 96.38 78 ILE A O 1
ATOM 683 N N . ASN A 1 79 ? -7.995 -7.194 9.268 1.00 96.75 79 ASN A N 1
ATOM 684 C CA . ASN A 1 79 ? -7.369 -8.422 8.773 1.00 96.75 79 ASN A CA 1
ATOM 685 C C . ASN A 1 79 ? -6.250 -8.139 7.760 1.00 96.75 79 ASN A C 1
ATOM 687 O O . ASN A 1 79 ? -5.188 -8.767 7.795 1.00 96.75 79 ASN A O 1
ATOM 691 N N . ARG A 1 80 ? -6.436 -7.148 6.879 1.00 95.00 80 ARG A N 1
ATOM 692 C CA . ARG A 1 80 ? -5.387 -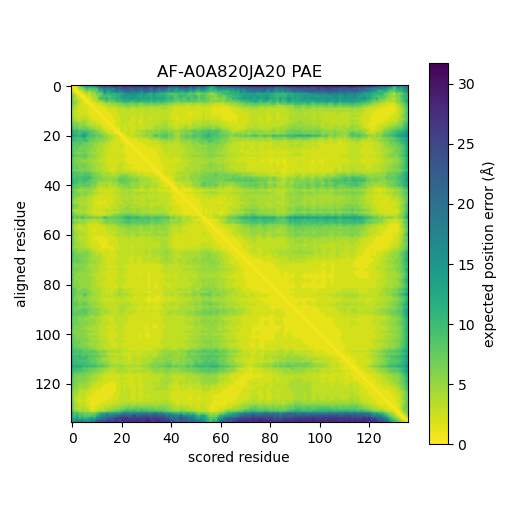6.720 5.940 1.00 95.00 80 ARG A CA 1
ATOM 693 C C . ARG A 1 80 ? -4.179 -6.139 6.668 1.00 95.00 80 ARG A C 1
ATOM 695 O O . ARG A 1 80 ? -3.052 -6.424 6.267 1.00 95.00 80 ARG A O 1
ATOM 702 N N . ILE A 1 81 ? -4.384 -5.355 7.724 1.00 95.81 81 ILE A N 1
ATOM 703 C CA . ILE A 1 81 ? -3.298 -4.813 8.552 1.00 95.81 81 ILE A CA 1
ATOM 704 C C . ILE A 1 81 ? -2.544 -5.942 9.260 1.00 95.81 81 ILE A C 1
ATOM 706 O O . ILE A 1 81 ? -1.317 -5.979 9.174 1.00 95.81 81 ILE A O 1
ATOM 710 N N . LEU A 1 82 ? -3.261 -6.888 9.868 1.00 96.94 82 LEU A N 1
ATOM 711 C CA . LEU A 1 82 ? -2.674 -8.037 10.564 1.00 96.94 82 LEU A CA 1
ATOM 712 C C . LEU A 1 82 ? -1.885 -8.963 9.628 1.00 96.94 82 LEU A C 1
ATOM 714 O O . LEU A 1 82 ? -0.879 -9.535 10.033 1.00 96.94 82 LEU A O 1
ATOM 718 N N . SER A 1 83 ? -2.275 -9.051 8.353 1.00 95.88 83 SER A N 1
ATOM 719 C CA . SER A 1 83 ? -1.547 -9.835 7.344 1.00 95.88 83 SER A CA 1
ATOM 720 C C . SER A 1 83 ? -0.216 -9.219 6.886 1.00 95.88 83 SER A C 1
ATOM 722 O O . SER A 1 83 ? 0.559 -9.877 6.187 1.00 95.88 83 SER A O 1
ATOM 724 N N . LYS A 1 84 ? 0.082 -7.961 7.246 1.00 93.56 84 LYS A N 1
ATOM 725 C CA . LYS A 1 84 ? 1.366 -7.339 6.892 1.00 93.56 84 LYS A CA 1
ATOM 726 C C . LYS A 1 84 ? 2.485 -8.073 7.618 1.00 93.56 84 LYS A C 1
ATOM 728 O O . LYS A 1 84 ? 2.437 -8.209 8.832 1.00 93.56 84 LYS A O 1
ATOM 733 N N . SER A 1 85 ? 3.525 -8.482 6.895 1.00 92.25 85 SER A N 1
ATOM 734 C CA . SER A 1 85 ? 4.569 -9.372 7.428 1.00 92.25 85 SER A CA 1
ATOM 735 C C . SER A 1 85 ? 5.202 -8.892 8.738 1.00 92.25 85 SER A C 1
ATOM 737 O O . SER A 1 85 ? 5.398 -9.697 9.635 1.00 92.25 85 SER A O 1
ATOM 739 N N . PHE A 1 86 ? 5.473 -7.592 8.879 1.00 93.44 86 PHE A N 1
ATOM 740 C CA . PHE A 1 86 ? 6.064 -7.030 10.100 1.00 93.44 86 PHE A CA 1
ATOM 741 C C . PHE A 1 86 ? 5.069 -6.888 11.268 1.00 93.44 86 PHE A C 1
ATOM 743 O O . PHE A 1 86 ? 5.501 -6.742 12.405 1.00 93.44 86 PHE A O 1
ATOM 750 N N . ILE A 1 87 ? 3.759 -6.937 11.000 1.00 96.31 87 ILE A N 1
ATOM 751 C CA . ILE A 1 87 ? 2.700 -6.995 12.019 1.00 96.31 87 ILE A CA 1
ATOM 752 C C . ILE A 1 87 ? 2.425 -8.447 12.411 1.00 96.31 87 ILE A C 1
ATOM 754 O O . ILE A 1 87 ? 2.347 -8.762 13.593 1.00 96.31 87 ILE A O 1
ATOM 758 N N . ALA A 1 88 ? 2.348 -9.345 11.427 1.00 96.62 88 ALA A N 1
ATOM 759 C CA . ALA A 1 88 ? 2.112 -10.773 11.623 1.00 96.62 88 ALA A CA 1
ATOM 760 C C . ALA A 1 88 ? 3.175 -11.446 12.511 1.00 96.62 88 ALA A C 1
ATOM 762 O O . ALA A 1 88 ? 2.897 -12.464 13.139 1.00 96.62 88 ALA A O 1
ATOM 763 N N . THR A 1 89 ? 4.389 -10.889 12.574 1.00 95.50 89 THR A N 1
ATOM 764 C CA . THR A 1 89 ? 5.474 -11.370 13.444 1.00 95.50 89 THR A CA 1
ATOM 765 C C . THR A 1 89 ? 5.415 -10.838 14.877 1.00 95.50 89 THR A C 1
ATOM 767 O O . THR A 1 89 ? 6.217 -11.264 15.706 1.00 95.50 89 THR A O 1
ATOM 770 N N . LEU A 1 90 ? 4.526 -9.887 15.178 1.00 96.25 90 LEU A N 1
ATOM 771 C CA . LEU A 1 90 ? 4.358 -9.345 16.528 1.00 96.25 90 LEU A CA 1
ATOM 772 C C . LEU A 1 90 ? 3.664 -10.358 17.444 1.00 96.25 90 LEU A C 1
ATOM 774 O O . LEU A 1 90 ? 2.979 -11.271 16.976 1.00 96.25 90 LEU A O 1
ATOM 778 N N . SER A 1 91 ? 3.800 -10.172 18.760 1.00 97.38 91 SER A N 1
ATOM 779 C CA . SER A 1 91 ? 3.091 -11.010 19.730 1.00 97.38 91 SER A CA 1
ATOM 780 C C . SER A 1 91 ? 1.571 -10.856 19.594 1.00 97.38 91 SER A C 1
ATOM 782 O O . SER A 1 91 ? 1.073 -9.817 19.154 1.00 97.38 91 SER A O 1
ATOM 784 N N . SER A 1 92 ? 0.806 -11.862 20.025 1.00 97.19 92 SER A N 1
ATOM 785 C CA . SER A 1 92 ? -0.662 -11.796 20.000 1.00 97.19 92 SER A CA 1
ATOM 786 C C . SER A 1 92 ? -1.216 -10.606 20.794 1.00 97.19 92 SER A C 1
ATOM 788 O O . SER A 1 92 ? -2.223 -10.023 20.409 1.00 97.19 92 SER A O 1
ATOM 790 N N . GLU A 1 93 ? -0.543 -10.205 21.876 1.00 97.75 93 GLU A N 1
ATOM 791 C CA . GLU A 1 93 ? -0.904 -9.025 22.673 1.00 97.75 93 GLU A CA 1
ATOM 792 C C . GLU A 1 93 ? -0.715 -7.718 21.884 1.00 97.75 93 GLU A C 1
ATOM 794 O O . GLU A 1 93 ? -1.586 -6.845 21.890 1.00 97.75 93 GLU A O 1
ATOM 799 N N . GLN A 1 94 ? 0.390 -7.600 21.143 1.00 97.44 94 GLN A N 1
ATOM 800 C CA . GLN A 1 94 ? 0.640 -6.453 20.269 1.00 97.44 94 GLN A CA 1
ATOM 801 C C . GLN A 1 94 ? -0.358 -6.411 19.108 1.00 97.44 94 GLN A C 1
ATOM 803 O O . GLN A 1 94 ? -0.914 -5.354 18.821 1.00 97.44 94 GLN A O 1
ATOM 808 N N . G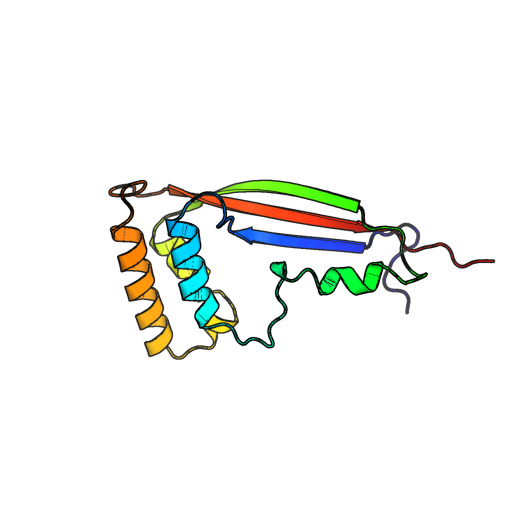LN A 1 95 ? -0.642 -7.554 18.476 1.00 97.88 95 GLN A N 1
ATOM 809 C CA . GLN A 1 95 ? -1.652 -7.644 17.416 1.00 97.88 95 GLN A CA 1
ATOM 810 C C . GLN A 1 95 ? -3.050 -7.273 17.926 1.00 97.88 95 GLN A C 1
ATOM 812 O O . GLN A 1 95 ? -3.789 -6.569 17.234 1.00 97.88 95 GLN A O 1
ATOM 817 N N . LYS A 1 96 ? -3.400 -7.675 19.157 1.00 97.81 96 LYS A N 1
ATOM 818 C CA . LYS A 1 96 ? -4.647 -7.255 19.801 1.00 97.81 96 LYS A CA 1
ATOM 819 C C . LYS A 1 96 ? -4.674 -5.743 20.032 1.00 97.81 96 LYS A C 1
ATOM 821 O O . LYS A 1 96 ? -5.653 -5.102 19.676 1.00 97.81 96 LYS A O 1
ATOM 826 N N . THR A 1 97 ? -3.594 -5.172 20.563 1.00 97.44 97 THR A N 1
ATOM 827 C CA . THR A 1 97 ? -3.481 -3.718 20.782 1.00 97.44 97 THR A CA 1
ATOM 828 C C . THR A 1 97 ? -3.675 -2.939 19.482 1.00 97.44 97 THR A C 1
ATOM 830 O O . THR A 1 97 ? -4.426 -1.969 19.450 1.00 97.44 97 THR A O 1
ATOM 833 N N . ILE A 1 98 ? -3.048 -3.396 18.395 1.00 97.44 98 ILE A N 1
ATOM 834 C CA . ILE A 1 98 ? -3.213 -2.805 17.063 1.00 97.44 98 ILE A CA 1
ATOM 835 C C . ILE A 1 98 ? -4.664 -2.912 16.608 1.00 97.44 98 ILE A C 1
ATOM 837 O O . ILE A 1 98 ? -5.225 -1.930 16.141 1.00 97.44 98 ILE A O 1
ATOM 841 N N . THR A 1 99 ? -5.277 -4.085 16.757 1.00 97.81 99 THR A N 1
ATOM 842 C CA . THR A 1 99 ? -6.675 -4.315 16.370 1.00 97.81 99 THR A CA 1
ATOM 843 C C . THR A 1 99 ? -7.616 -3.355 17.091 1.00 97.81 99 THR A C 1
ATOM 845 O O . THR A 1 99 ? -8.398 -2.669 16.438 1.00 97.81 99 THR A O 1
ATOM 848 N N . ASP A 1 100 ? -7.489 -3.256 18.416 1.00 97.50 100 ASP A N 1
ATOM 849 C CA . ASP A 1 100 ? -8.313 -2.373 19.241 1.00 97.50 100 ASP A CA 1
ATOM 850 C C . ASP A 1 100 ? -8.128 -0.897 18.833 1.00 97.50 100 ASP A C 1
ATOM 852 O O . ASP A 1 100 ? -9.093 -0.137 18.795 1.00 97.50 100 ASP A O 1
ATOM 856 N N . GLU A 1 101 ? -6.902 -0.474 18.512 1.00 96.75 101 GLU A N 1
ATOM 857 C CA . GLU A 1 101 ? -6.626 0.910 18.118 1.00 96.75 101 GLU A CA 1
ATOM 858 C C . GLU A 1 101 ? -7.138 1.238 16.712 1.00 96.75 101 GLU A C 1
ATOM 860 O O . GLU A 1 101 ? -7.751 2.284 16.504 1.00 96.75 101 GLU A O 1
ATOM 865 N N . ILE A 1 102 ? -6.960 0.330 15.748 1.00 96.12 102 ILE A N 1
ATOM 866 C CA . ILE A 1 102 ? -7.519 0.492 14.401 1.00 96.12 102 ILE A CA 1
ATOM 867 C C . ILE A 1 102 ? -9.045 0.538 14.447 1.00 96.12 102 ILE A C 1
ATOM 869 O O . ILE A 1 102 ? -9.636 1.375 13.767 1.00 96.12 102 I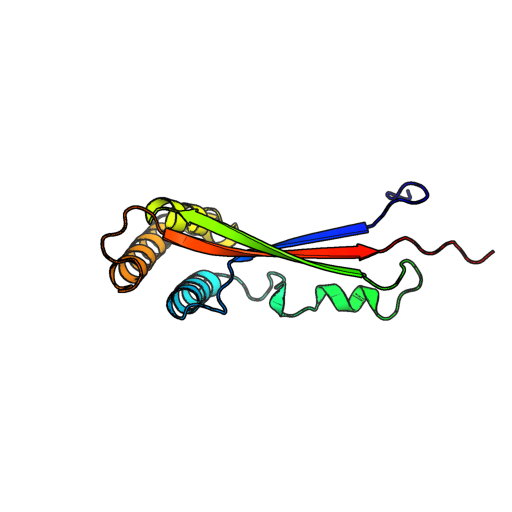LE A O 1
ATOM 873 N N . GLN A 1 103 ? -9.674 -0.309 15.264 1.00 95.69 103 GLN A N 1
ATOM 874 C CA . GLN A 1 103 ? -11.122 -0.296 15.447 1.00 95.69 103 GLN A CA 1
ATOM 875 C C . GLN A 1 103 ? -11.599 1.072 15.950 1.00 95.69 103 GLN A C 1
ATOM 877 O O . GLN A 1 103 ? -12.483 1.667 15.338 1.00 95.69 103 GLN A O 1
ATOM 882 N N . LYS A 1 104 ? -10.958 1.623 16.990 1.00 94.38 104 LYS A N 1
ATOM 883 C CA . LYS A 1 104 ? -11.278 2.969 17.494 1.00 94.38 104 LYS A CA 1
ATOM 884 C C . LYS A 1 104 ? -11.085 4.045 16.433 1.00 94.38 104 LYS A C 1
ATOM 886 O O . LYS A 1 104 ? -11.918 4.939 16.329 1.00 94.38 104 LYS A O 1
ATOM 891 N N . ILE A 1 105 ? -9.995 3.995 15.663 1.00 93.69 105 ILE A N 1
ATOM 892 C CA . ILE A 1 105 ? -9.767 4.959 14.577 1.00 93.69 105 ILE A CA 1
ATOM 893 C C . ILE A 1 105 ? -10.934 4.896 13.594 1.00 93.69 105 ILE A C 1
ATOM 895 O O . ILE A 1 105 ? -11.497 5.936 13.279 1.00 93.69 105 ILE A O 1
ATOM 899 N N . LEU A 1 106 ? -11.314 3.694 13.151 1.00 93.56 106 LEU A N 1
ATOM 900 C CA . LEU A 1 106 ? -12.381 3.494 12.174 1.00 93.56 106 LEU A CA 1
ATOM 901 C C . LEU A 1 106 ? -13.752 3.972 12.676 1.00 93.56 106 LEU A C 1
ATOM 903 O O . LEU A 1 106 ? -14.471 4.644 11.944 1.00 93.56 106 LEU A O 1
ATOM 907 N N . GLU A 1 107 ? -14.097 3.675 13.930 1.00 93.38 107 GLU A N 1
ATOM 908 C CA . GLU A 1 107 ? -15.368 4.077 14.556 1.00 93.38 107 GLU A CA 1
ATOM 909 C C . GLU A 1 107 ? -15.541 5.598 14.690 1.00 93.38 107 GLU A C 1
ATOM 911 O O . GLU A 1 107 ? -16.670 6.081 14.753 1.00 93.38 107 GLU A O 1
ATOM 916 N N . ASN A 1 108 ? -14.441 6.357 14.716 1.00 92.56 108 ASN A N 1
ATOM 917 C CA . ASN A 1 108 ? -14.456 7.815 14.871 1.00 92.56 108 ASN A CA 1
ATOM 918 C C . ASN A 1 108 ? -14.400 8.583 13.536 1.00 92.56 108 ASN A C 1
ATOM 920 O O . ASN A 1 108 ? -14.244 9.805 13.538 1.00 92.56 108 ASN A O 1
ATOM 924 N N . ILE A 1 109 ? -14.504 7.904 12.389 1.00 93.25 109 ILE A N 1
ATOM 925 C CA . ILE A 1 109 ? -14.494 8.561 11.076 1.00 93.25 109 ILE A CA 1
ATOM 926 C C . ILE A 1 109 ? -15.924 8.908 10.662 1.00 93.25 109 ILE A C 1
ATOM 928 O O . ILE A 1 109 ? -16.684 8.039 10.239 1.00 93.25 109 ILE A O 1
ATOM 932 N N . GLU A 1 110 ? -16.256 10.199 10.686 1.00 92.62 110 GLU A N 1
ATOM 933 C CA . GLU A 1 110 ? -17.576 10.713 10.282 1.00 92.62 110 GLU A CA 1
ATOM 934 C C . GLU A 1 110 ? -17.988 10.259 8.868 1.00 92.62 110 GLU A C 1
ATOM 936 O O . GLU A 1 110 ? -19.140 9.907 8.638 1.00 92.62 110 GLU A O 1
ATOM 941 N N . GLU A 1 111 ? -17.042 10.210 7.921 1.00 90.69 111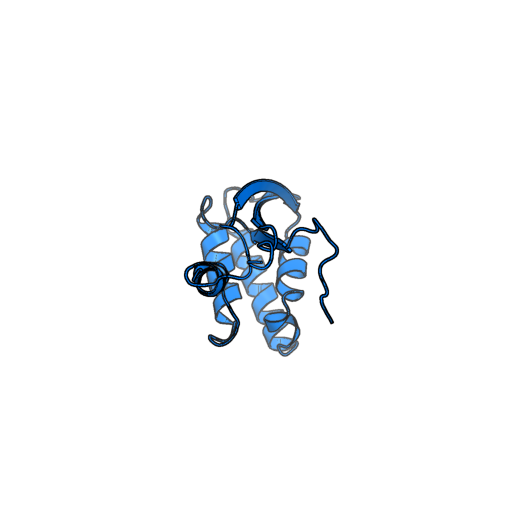 GLU A N 1
ATOM 942 C CA . GLU A 1 111 ? -17.292 9.854 6.512 1.00 90.69 111 GLU A CA 1
ATOM 943 C C . GLU A 1 111 ? -17.815 8.427 6.299 1.00 90.69 111 GLU A C 1
ATOM 945 O O . GLU A 1 111 ? -18.418 8.153 5.261 1.00 90.69 111 GLU A O 1
ATOM 950 N N . ILE A 1 112 ? -17.518 7.511 7.224 1.00 92.00 112 ILE A N 1
ATOM 951 C CA . ILE A 1 112 ? -17.877 6.090 7.112 1.00 92.00 112 ILE A CA 1
ATOM 952 C C . ILE A 1 112 ? -18.712 5.608 8.301 1.00 92.00 112 ILE A C 1
ATOM 954 O O . ILE A 1 112 ? -19.011 4.420 8.413 1.00 92.00 112 ILE A O 1
ATOM 958 N N . GLN A 1 113 ? -19.108 6.521 9.189 1.00 92.00 113 GLN A N 1
ATOM 959 C CA . GLN A 1 113 ? -19.851 6.185 10.390 1.00 92.00 113 GLN A CA 1
ATOM 960 C C . GLN A 1 113 ? -21.208 5.567 10.033 1.00 92.00 113 GLN A C 1
ATOM 962 O O . GLN A 1 113 ? -21.999 6.135 9.281 1.00 92.00 113 GLN A O 1
ATOM 967 N N . GLY A 1 114 ? -21.486 4.392 10.601 1.00 90.19 114 GLY A N 1
ATOM 968 C CA . GLY A 1 114 ? -22.727 3.655 10.354 1.00 90.19 114 GLY A CA 1
ATOM 969 C C . GLY A 1 114 ? -22.789 2.940 9.001 1.00 90.19 114 GLY A C 1
ATOM 970 O O . GLY A 1 114 ? -23.819 2.339 8.700 1.00 90.19 114 GLY A O 1
ATOM 971 N N . LEU A 1 115 ? -21.719 2.974 8.198 1.00 94.38 115 LEU A N 1
ATOM 972 C CA . LEU A 1 115 ? -21.616 2.164 6.988 1.00 94.38 115 LEU A CA 1
ATOM 973 C C . LEU A 1 115 ? -21.137 0.750 7.334 1.00 94.38 115 LEU A C 1
ATOM 975 O O . LEU A 1 115 ? -20.187 0.573 8.092 1.00 94.38 115 LEU A O 1
ATOM 979 N N . GLU A 1 116 ? -21.771 -0.260 6.741 1.00 94.12 116 GLU A N 1
ATOM 980 C CA . GLU A 1 116 ? -21.292 -1.648 6.810 1.00 94.12 116 GLU A CA 1
ATOM 981 C C . GLU A 1 116 ? -20.041 -1.844 5.937 1.00 94.12 116 GLU A C 1
ATOM 983 O O . GLU A 1 116 ? -19.086 -2.513 6.337 1.00 94.12 116 GLU A O 1
ATOM 988 N N . GLU A 1 117 ? -20.021 -1.192 4.770 1.00 96.94 117 GLU A N 1
ATOM 989 C CA . GLU A 1 117 ? -18.913 -1.208 3.821 1.00 96.94 117 GLU A CA 1
ATOM 990 C C . GLU A 1 117 ? -18.551 0.208 3.350 1.00 96.94 117 GLU A C 1
ATOM 992 O O . GLU A 1 117 ? -19.412 1.079 3.207 1.00 96.94 117 GLU A O 1
ATOM 997 N N . PHE A 1 118 ? -17.268 0.433 3.071 1.00 95.25 118 PHE A N 1
ATOM 998 C CA . PHE A 1 118 ? -16.747 1.696 2.552 1.00 95.25 118 PHE A CA 1
ATOM 999 C C . PHE A 1 118 ? -15.575 1.476 1.591 1.00 95.25 118 PHE A C 1
ATOM 1001 O O . PHE A 1 118 ? -14.931 0.427 1.580 1.00 95.25 118 PHE A O 1
ATOM 1008 N N . ASP A 1 119 ? -15.274 2.492 0.781 1.00 93.94 119 ASP A N 1
ATOM 1009 C CA . ASP A 1 119 ? -14.176 2.438 -0.184 1.00 93.94 119 ASP A CA 1
ATOM 1010 C C . ASP A 1 119 ? -12.826 2.760 0.468 1.00 93.94 119 ASP A C 1
ATOM 1012 O O . ASP A 1 119 ? -12.598 3.871 0.957 1.00 93.94 119 ASP A O 1
ATOM 1016 N N . LEU A 1 120 ? -11.884 1.823 0.358 1.00 92.94 120 LEU A N 1
ATOM 1017 C CA . LEU A 1 120 ? -10.461 2.079 0.540 1.00 92.94 120 LEU A CA 1
ATOM 1018 C C . LEU A 1 120 ? -9.786 2.221 -0.829 1.00 92.94 120 LEU A C 1
ATOM 1020 O O . LEU A 1 120 ? -9.781 1.289 -1.640 1.00 92.94 120 LEU A O 1
ATOM 1024 N N . ASN A 1 121 ? -9.194 3.386 -1.087 1.00 94.06 121 ASN A N 1
ATOM 1025 C CA . ASN A 1 121 ? -8.511 3.661 -2.348 1.00 94.06 121 ASN A CA 1
ATOM 1026 C C . ASN A 1 121 ? -7.136 2.980 -2.382 1.00 94.06 121 ASN A C 1
ATOM 1028 O O . ASN A 1 121 ? -6.400 2.946 -1.396 1.00 94.06 121 ASN A O 1
ATOM 1032 N N . TYR A 1 122 ? -6.784 2.450 -3.546 1.00 94.44 122 TYR A N 1
ATOM 1033 C CA . TYR A 1 122 ? -5.486 1.885 -3.877 1.00 94.44 122 TYR A CA 1
ATOM 1034 C C . TYR A 1 122 ? -4.989 2.492 -5.182 1.00 94.44 122 TYR A C 1
ATOM 1036 O O . TYR A 1 122 ? -5.771 2.825 -6.078 1.00 94.44 122 TYR A O 1
ATOM 1044 N N . PHE A 1 123 ? -3.673 2.539 -5.331 1.00 95.69 123 PHE A N 1
ATOM 1045 C CA . PHE A 1 123 ? -3.048 2.691 -6.632 1.00 95.69 123 PHE A CA 1
ATOM 1046 C C . PHE A 1 123 ? -2.011 1.595 -6.847 1.00 95.69 123 PHE A C 1
ATOM 1048 O O . PHE A 1 123 ? -1.329 1.144 -5.928 1.00 95.69 123 PHE A O 1
ATOM 1055 N N . THR A 1 124 ? -1.918 1.138 -8.088 1.00 97.44 124 THR A N 1
ATOM 1056 C CA . THR A 1 124 ? -0.897 0.206 -8.539 1.00 97.44 124 THR A CA 1
ATOM 1057 C C . THR A 1 124 ? 0.047 0.927 -9.478 1.00 97.44 124 THR A C 1
ATOM 1059 O O . THR A 1 124 ? -0.360 1.368 -10.554 1.00 97.44 124 THR A O 1
ATOM 1062 N N . ASP A 1 125 ? 1.310 1.018 -9.080 1.00 97.69 125 ASP A N 1
ATOM 1063 C CA . ASP A 1 125 ? 2.380 1.493 -9.942 1.00 97.69 125 ASP A CA 1
ATOM 1064 C C . ASP A 1 125 ? 3.023 0.316 -10.668 1.00 97.69 125 ASP A C 1
ATOM 1066 O O . ASP A 1 125 ? 3.501 -0.639 -10.052 1.00 97.69 125 ASP A O 1
ATOM 1070 N N . VAL A 1 126 ? 3.033 0.403 -11.997 1.00 98.25 126 VAL A N 1
ATOM 1071 C CA . VAL A 1 126 ? 3.664 -0.566 -12.887 1.00 98.25 126 VAL A CA 1
ATOM 1072 C C . VAL A 1 126 ? 4.815 0.118 -13.598 1.00 98.25 126 VAL A C 1
ATOM 1074 O O . VAL A 1 126 ? 4.619 1.061 -14.368 1.00 98.25 126 VAL A O 1
ATOM 1077 N N . TYR A 1 127 ? 6.017 -0.389 -13.363 1.00 97.88 127 TYR A N 1
ATOM 1078 C CA . TYR A 1 127 ? 7.218 0.016 -14.074 1.00 97.88 127 TYR A CA 1
ATOM 1079 C C . TYR A 1 127 ? 7.702 -1.118 -14.963 1.00 97.88 127 TYR A C 1
ATOM 1081 O O . TYR A 1 127 ? 7.678 -2.278 -14.553 1.00 97.88 127 TYR A O 1
ATOM 1089 N N . TRP A 1 128 ? 8.165 -0.800 -16.169 1.00 97.31 128 TRP A N 1
ATOM 1090 C CA . TRP A 1 128 ? 8.740 -1.814 -17.049 1.00 97.31 128 TRP A CA 1
ATOM 1091 C C . TRP A 1 128 ? 9.893 -1.292 -17.896 1.00 97.31 128 TRP A C 1
ATOM 1093 O O . TRP A 1 128 ? 9.971 -0.109 -18.227 1.00 97.31 128 TRP A O 1
ATOM 1103 N N . CYS A 1 129 ? 10.795 -2.196 -18.261 1.00 95.19 129 CYS A N 1
ATOM 1104 C CA . CYS A 1 129 ? 11.886 -1.936 -19.191 1.00 95.19 129 CYS A CA 1
ATOM 1105 C C . CYS A 1 129 ? 12.282 -3.208 -19.946 1.00 95.19 129 CYS A C 1
ATOM 1107 O O . CYS A 1 129 ? 11.972 -4.333 -19.540 1.00 95.19 129 CYS A O 1
ATOM 1109 N N . SER A 1 130 ? 12.987 -3.013 -21.056 1.00 93.44 130 SER A N 1
ATOM 1110 C CA . SER A 1 130 ? 13.542 -4.094 -21.868 1.00 93.44 130 SER A CA 1
ATOM 1111 C C . SER A 1 130 ? 15.039 -4.228 -21.598 1.00 93.44 130 SER A C 1
ATOM 1113 O O . SER A 1 130 ? 15.701 -3.214 -21.364 1.00 93.44 130 SER A O 1
ATOM 1115 N N . PRO A 1 131 ? 15.620 -5.437 -21.669 1.00 91.12 131 PRO A N 1
ATOM 1116 C CA . PRO A 1 131 ? 17.067 -5.589 -21.659 1.00 91.12 131 PRO A CA 1
ATOM 1117 C C . PRO A 1 131 ? 17.674 -4.893 -22.885 1.00 91.12 131 PRO A C 1
ATOM 1119 O O . PRO A 1 131 ? 17.148 -5.011 -23.997 1.00 91.12 131 PRO A O 1
ATOM 1122 N N . LEU A 1 132 ? 18.793 -4.197 -22.697 1.00 87.88 132 LEU A N 1
ATOM 1123 C CA . LEU A 1 132 ? 19.570 -3.655 -23.805 1.00 87.88 132 LEU A CA 1
ATOM 1124 C C . LEU A 1 132 ? 20.195 -4.808 -24.594 1.00 87.88 132 LEU A C 1
ATOM 1126 O O . LEU A 1 132 ? 20.566 -5.854 -24.046 1.00 87.88 132 LEU A O 1
ATOM 1130 N N . LYS A 1 133 ? 20.277 -4.640 -25.915 1.00 78.19 133 LYS A N 1
ATOM 1131 C CA . LYS A 1 133 ? 21.030 -5.580 -26.745 1.00 78.19 133 LYS A CA 1
ATOM 1132 C C . LYS A 1 133 ? 22.511 -5.434 -26.380 1.00 78.19 133 LYS A C 1
ATOM 1134 O O . LYS A 1 133 ? 22.957 -4.297 -26.233 1.00 78.19 133 LYS A O 1
ATOM 1139 N N . PRO A 1 134 ? 23.260 -6.539 -26.219 1.00 65.94 134 PRO A N 1
ATOM 1140 C CA . PRO A 1 134 ? 24.698 -6.435 -26.033 1.00 65.94 134 PRO A CA 1
ATOM 1141 C C . PRO A 1 134 ? 25.289 -5.682 -27.225 1.00 65.94 134 PRO A C 1
ATOM 1143 O O . PRO A 1 134 ? 24.932 -5.975 -28.369 1.00 65.94 134 PRO A O 1
ATOM 1146 N N . SER A 1 135 ? 26.136 -4.695 -26.942 1.00 60.44 135 SER A N 1
ATOM 1147 C CA . SER A 1 135 ? 26.944 -4.034 -27.962 1.00 60.44 135 SER A CA 1
ATOM 1148 C C . SER A 1 135 ? 27.776 -5.109 -28.659 1.00 60.44 135 SER A C 1
ATOM 1150 O O . SER A 1 135 ? 28.499 -5.847 -27.989 1.00 60.44 135 SER A O 1
ATOM 1152 N N . SER A 1 136 ? 27.580 -5.247 -29.968 1.00 49.22 136 SER A N 1
ATOM 1153 C CA . SER A 1 136 ? 28.373 -6.104 -30.855 1.00 49.22 136 SER A CA 1
ATOM 1154 C C . SER A 1 136 ? 29.831 -5.682 -30.886 1.00 49.22 136 SER A C 1
ATOM 1156 O O . SER A 1 136 ? 30.044 -4.448 -30.937 1.00 49.22 136 SER A O 1
#

Secondary structure (DSSP, 8-state):
---SPTTPPEEEEEEEE--SS-HHHHHHHHHHHTTS-TTS--STT-GGGGGGTS-SSBPPPEEEEEEEEEEE-HHHHHHHHHTSHHHHTS-HHHHHHHHHHHHHHHHT-GGGTT-S-EEEEEEEEEEEEPBPPPP-

Nearest PDB structures (foldseek):
  3ccf-assembly1_A  TM=5.576E-01  e=3.430E-04  Trichormus variabilis ATCC 29413
  7ejb-assembly1_A-2  TM=5.523E-01  e=1.810E-03  Bombyx mori
  7ebs-assembly1_A-2  TM=5.645E-01  e=3.658E-03  Bombyx mori
  7veo-assembly1_B  TM=5.356E-01  e=5.725E-03  Bombyx mori
  7ebx-assembly1_A  TM=5.505E-01  e=6.103E-03  Bombyx mori

Solvent-accessible surface area (backbone atoms only — not comparable to full-atom values): 8307 Å² total; per-residue (Å²): 138,77,88,69,55,91,93,39,69,53,75,48,78,47,84,40,77,52,41,82,87,44,73,68,47,33,54,52,47,53,62,62,51,69,67,49,63,88,83,58,87,55,75,88,73,48,62,83,56,57,72,66,73,85,56,86,58,51,48,76,74,44,78,51,76,46,78,47,74,43,79,36,36,72,67,54,53,47,52,56,55,48,66,35,70,69,46,58,73,46,55,72,68,56,47,48,54,49,46,56,50,53,51,54,56,57,72,69,32,77,94,53,55,93,52,75,61,44,76,46,48,30,35,34,44,39,35,35,30,41,64,49,78,79,85,126

pLDDT: mean 91.66, std 8.12, range [46.44, 98.25]